Protein AF-A0A378VXR1-F1 (afdb_monomer_lite)

Secondary structure (DSSP, 8-state):
--HHHHHSTTGGG--EEEESSTTTHHHHTTTSSEEEEPPPTTS-SEEEEEETTEEEEEEESTTHHHHHHHHHHHHHHHHHHHHHHHHHHHHHHHHHHHHHS--

Foldseek 3Di:
DPVLCVQFPPCVVAFEEEAAAPPCQLVVCLVGQKYWHAHHPPDAGWIFIDHNNHGDDIDHDDCVPVVSVVVVVVCRCVPRVVVVVVVVVVVVVVVVVVVVPPD

pLDDT: mean 81.15, std 12.48, range [47.5, 95.25]

Structure (mmCIF, N/CA/C/O backbone):
data_AF-A0A378VXR1-F1
#
_entry.id   AF-A0A378VXR1-F1
#
loop_
_atom_site.group_PDB
_atom_site.id
_atom_site.type_symbol
_atom_site.label_atom_id
_atom_site.label_alt_id
_atom_site.label_comp_id
_atom_site.label_asym_id
_atom_site.label_entity_id
_atom_site.label_seq_id
_atom_site.pdbx_PDB_ins_code
_atom_site.Cartn_x
_atom_site.Cartn_y
_atom_site.Cartn_z
_atom_site.occupancy
_atom_site.B_iso_or_equiv
_atom_site.auth_seq_id
_atom_site.auth_comp_id
_atom_site.auth_asym_id
_atom_site.auth_atom_id
_atom_site.pdbx_PDB_model_num
ATOM 1 N N . MET A 1 1 ? -20.227 -10.262 0.522 1.00 50.53 1 MET A N 1
ATOM 2 C CA . MET A 1 1 ? -19.920 -9.090 1.377 1.00 50.53 1 MET A CA 1
ATOM 3 C C . MET A 1 1 ? -18.437 -9.121 1.710 1.00 50.53 1 MET A C 1
ATOM 5 O O . MET A 1 1 ? -17.939 -10.201 2.001 1.00 50.53 1 MET A O 1
ATOM 9 N N . SER A 1 2 ? -17.727 -7.995 1.616 1.00 68.81 2 SER A N 1
ATOM 10 C CA . SER A 1 2 ? -16.290 -7.913 1.911 1.00 68.81 2 SER A CA 1
ATOM 11 C C . SER A 1 2 ? -16.047 -8.075 3.414 1.00 68.81 2 SER A C 1
ATOM 13 O O . SER A 1 2 ? -16.461 -7.241 4.215 1.00 68.81 2 SER A O 1
ATOM 15 N N . ILE A 1 3 ? -15.376 -9.161 3.807 1.00 83.19 3 ILE A N 1
ATOM 16 C CA . ILE A 1 3 ? -15.133 -9.503 5.219 1.00 83.19 3 ILE A CA 1
ATOM 17 C C . ILE A 1 3 ? -14.359 -8.408 5.975 1.00 83.19 3 ILE A C 1
ATOM 19 O O . ILE A 1 3 ? -14.535 -8.234 7.177 1.00 83.19 3 ILE A O 1
ATOM 23 N N . TRP A 1 4 ? -13.574 -7.600 5.257 1.00 85.31 4 TRP A N 1
ATOM 24 C CA . TRP A 1 4 ? -12.831 -6.474 5.821 1.00 85.31 4 TRP A CA 1
ATOM 25 C C . TRP A 1 4 ? -13.724 -5.379 6.392 1.00 85.31 4 TRP A C 1
ATOM 27 O O . TRP A 1 4 ? -13.386 -4.845 7.436 1.00 85.31 4 TRP A O 1
ATOM 37 N N . ARG A 1 5 ? -14.891 -5.088 5.804 1.00 83.25 5 ARG A N 1
ATOM 38 C CA . ARG A 1 5 ? -15.786 -4.052 6.350 1.00 83.25 5 ARG A CA 1
ATOM 39 C C . ARG A 1 5 ? -16.315 -4.425 7.738 1.00 83.25 5 ARG A C 1
ATOM 41 O O . ARG A 1 5 ? -16.554 -3.561 8.572 1.00 83.25 5 ARG A O 1
ATOM 48 N N . THR A 1 6 ? -16.492 -5.723 7.988 1.00 83.50 6 THR A N 1
ATOM 49 C CA . THR A 1 6 ? -16.907 -6.244 9.296 1.00 83.50 6 THR A CA 1
ATOM 50 C C . THR A 1 6 ? -15.743 -6.284 10.286 1.00 83.50 6 THR A C 1
ATOM 52 O O . THR A 1 6 ? -15.936 -5.979 11.460 1.00 83.50 6 THR A O 1
ATOM 55 N N . LEU A 1 7 ? -14.547 -6.663 9.825 1.00 84.19 7 LEU A N 1
ATOM 56 C CA . LEU A 1 7 ? -13.359 -6.820 10.673 1.00 84.19 7 LEU A CA 1
ATOM 57 C C . LEU A 1 7 ? -12.611 -5.509 10.951 1.00 84.19 7 LEU A C 1
ATOM 59 O O . LEU A 1 7 ? -11.889 -5.430 11.936 1.00 84.19 7 LEU A O 1
ATOM 63 N N . TYR A 1 8 ? -12.768 -4.501 10.100 1.00 88.25 8 TYR A N 1
ATOM 64 C CA . TYR A 1 8 ? -12.013 -3.251 10.128 1.00 88.25 8 TYR A CA 1
ATOM 65 C C . TYR A 1 8 ? -12.951 -2.079 9.800 1.00 88.25 8 TYR A C 1
ATOM 67 O O . TYR A 1 8 ? -12.983 -1.609 8.663 1.00 88.25 8 TYR A O 1
ATOM 75 N N . PRO A 1 9 ? -13.765 -1.610 10.763 1.00 86.06 9 PRO A N 1
ATOM 76 C CA . PRO A 1 9 ? -14.662 -0.481 10.533 1.00 86.06 9 PRO A CA 1
ATOM 77 C C . PRO A 1 9 ? -13.888 0.762 10.077 1.00 86.06 9 PRO A C 1
ATOM 79 O O . PRO A 1 9 ? -12.905 1.141 10.717 1.00 86.06 9 PRO A O 1
ATOM 82 N N . GLY A 1 10 ? -14.335 1.395 8.990 1.00 87.19 10 GLY A N 1
ATOM 83 C CA . GLY A 1 10 ? -13.673 2.550 8.384 1.00 87.19 10 GLY A CA 1
ATOM 84 C C . GLY A 1 10 ? -12.731 2.192 7.234 1.00 87.19 10 GLY A C 1
ATOM 85 O O . GLY A 1 10 ? -12.325 3.090 6.506 1.00 87.19 10 GLY A O 1
ATOM 86 N N . VAL A 1 11 ? -12.419 0.908 7.011 1.00 90.19 11 VAL A N 1
ATOM 87 C CA . VAL A 1 11 ? -11.554 0.469 5.898 1.00 90.19 11 VAL A CA 1
ATOM 88 C C . VAL A 1 11 ? -12.122 0.834 4.524 1.00 90.19 11 VAL A C 1
ATOM 90 O O . VAL A 1 11 ? -11.385 0.896 3.550 1.00 90.19 11 VAL A O 1
ATOM 93 N N . GLU A 1 12 ? -13.423 1.110 4.423 1.00 88.44 12 GLU A N 1
ATOM 94 C CA . GLU A 1 12 ? -14.041 1.647 3.208 1.00 88.44 12 GLU A CA 1
ATOM 95 C C . GLU A 1 12 ? -13.479 3.009 2.768 1.00 88.44 12 GLU A C 1
ATOM 97 O O . GLU A 1 12 ? -13.686 3.390 1.620 1.00 88.44 12 GLU A O 1
ATOM 102 N N . SER A 1 13 ? -12.788 3.735 3.653 1.00 89.19 13 SER A N 1
ATOM 103 C CA . SER A 1 13 ? -12.122 4.996 3.321 1.00 89.19 13 SER A CA 1
ATOM 104 C C . SER A 1 13 ? -10.684 4.815 2.827 1.00 89.19 13 SER A C 1
ATOM 106 O O . SER A 1 13 ? -10.055 5.817 2.502 1.00 89.19 13 SER A O 1
ATOM 108 N N . LEU A 1 14 ? -10.152 3.585 2.831 1.00 91.81 14 LEU A N 1
ATOM 109 C CA . LEU A 1 14 ? -8.783 3.293 2.414 1.00 91.81 14 LEU A CA 1
ATOM 110 C C . LEU A 1 14 ? -8.625 3.502 0.905 1.00 91.81 14 LEU A C 1
ATOM 112 O O . LEU A 1 14 ? -9.284 2.835 0.104 1.00 91.81 14 LEU A O 1
ATOM 116 N N . ASN A 1 15 ? -7.682 4.354 0.522 1.00 91.75 15 ASN A N 1
ATOM 117 C CA . ASN A 1 15 ? -7.315 4.622 -0.860 1.00 91.75 15 ASN A CA 1
ATOM 118 C C . ASN A 1 15 ? -5.999 3.923 -1.204 1.00 91.75 15 ASN A C 1
ATOM 120 O O . ASN A 1 15 ? -4.955 4.213 -0.619 1.00 91.75 15 ASN A O 1
ATOM 124 N N . VAL A 1 16 ? -6.044 3.022 -2.189 1.00 90.81 16 VAL A N 1
ATOM 125 C CA . VAL A 1 16 ? -4.865 2.301 -2.689 1.00 90.81 16 VAL A CA 1
ATOM 126 C C . VAL A 1 16 ? -4.622 2.646 -4.155 1.00 90.81 16 VAL A C 1
ATOM 128 O O . VAL A 1 16 ? -5.524 2.499 -4.979 1.00 90.81 16 VAL A O 1
ATOM 131 N N . ALA A 1 17 ? -3.401 3.061 -4.495 1.00 90.62 17 ALA A N 1
ATOM 132 C CA . ALA A 1 17 ? -2.981 3.351 -5.866 1.00 90.62 17 ALA A CA 1
ATOM 133 C C . ALA A 1 17 ? -2.061 2.253 -6.428 1.00 90.62 17 ALA A C 1
ATOM 135 O O . ALA A 1 17 ? -1.106 1.824 -5.780 1.00 90.62 17 ALA A O 1
ATOM 136 N N . VAL A 1 18 ? -2.313 1.826 -7.667 1.00 89.12 18 VAL A N 1
ATOM 137 C CA . VAL A 1 18 ? -1.439 0.904 -8.407 1.00 89.12 18 VAL A CA 1
ATOM 138 C C . VAL A 1 18 ? -1.173 1.508 -9.776 1.00 89.12 18 VAL A C 1
ATOM 140 O O . VAL A 1 18 ? -2.072 1.562 -10.612 1.00 89.12 18 VAL A O 1
ATOM 143 N N . MET A 1 19 ? 0.058 1.964 -10.002 1.00 83.19 19 MET A N 1
ATOM 144 C CA . MET A 1 19 ? 0.434 2.661 -11.231 1.00 83.19 19 MET A CA 1
ATOM 145 C C . MET A 1 19 ? 1.400 1.828 -12.065 1.00 83.19 19 MET A C 1
ATOM 147 O O . MET A 1 19 ? 2.394 1.318 -11.556 1.00 83.19 19 MET A O 1
ATOM 151 N N . GLY A 1 20 ? 1.114 1.697 -13.362 1.00 75.19 20 GLY A N 1
ATOM 152 C CA . GLY A 1 20 ? 1.862 0.843 -14.294 1.00 75.19 20 GLY A CA 1
ATOM 153 C C . GLY A 1 20 ? 3.173 1.430 -14.831 1.00 75.19 20 GLY A C 1
ATOM 154 O O . GLY A 1 20 ? 3.773 0.831 -15.718 1.00 75.19 20 GLY A O 1
ATOM 155 N N . CYS A 1 21 ? 3.595 2.611 -14.366 1.00 70.50 21 CYS A N 1
ATOM 156 C CA . CYS A 1 21 ? 4.838 3.246 -14.798 1.00 70.50 21 CYS A CA 1
ATOM 157 C C . CYS A 1 21 ? 5.340 4.276 -13.769 1.00 70.50 21 CYS A C 1
ATOM 159 O O . CYS A 1 21 ? 4.557 5.028 -13.180 1.00 70.50 21 CYS A O 1
ATOM 161 N N . VAL A 1 22 ? 6.663 4.359 -13.597 1.00 61.22 22 VAL A N 1
ATOM 162 C CA . VAL A 1 22 ? 7.353 5.261 -12.652 1.00 61.22 22 VAL A CA 1
ATOM 163 C C . VAL A 1 22 ? 7.192 6.752 -12.996 1.00 61.22 22 VAL A C 1
ATOM 165 O O . VAL A 1 22 ? 7.433 7.595 -12.138 1.00 61.22 22 VAL A O 1
ATOM 168 N N . VAL A 1 23 ? 6.754 7.107 -14.209 1.00 58.44 23 VAL A N 1
ATOM 169 C CA . VAL A 1 23 ? 6.694 8.512 -14.663 1.00 58.44 23 VAL A CA 1
ATOM 170 C C . VAL A 1 23 ? 5.627 9.330 -13.916 1.00 58.44 23 VAL A C 1
ATOM 172 O O . VAL A 1 23 ? 5.915 10.445 -13.494 1.00 58.44 23 VAL A O 1
ATOM 175 N N . ASN A 1 24 ? 4.439 8.762 -13.672 1.00 61.38 24 ASN A N 1
ATOM 176 C CA . ASN A 1 24 ? 3.362 9.416 -12.902 1.00 61.38 24 ASN A CA 1
ATOM 177 C C . ASN A 1 24 ? 3.156 8.800 -11.507 1.00 61.38 24 ASN A C 1
ATOM 179 O O . ASN A 1 24 ? 2.618 9.445 -10.603 1.00 61.38 24 ASN A O 1
ATOM 183 N N . GLY A 1 25 ? 3.655 7.576 -11.300 1.00 61.44 25 GLY A N 1
ATOM 184 C CA . GLY A 1 25 ? 3.458 6.807 -10.074 1.00 61.44 25 GLY A CA 1
ATOM 185 C C . GLY A 1 25 ? 3.830 7.531 -8.769 1.00 61.44 25 GLY A C 1
ATOM 186 O O . GLY A 1 25 ? 3.038 7.469 -7.832 1.00 61.44 25 GLY A O 1
ATOM 187 N N . PRO A 1 26 ? 4.958 8.266 -8.663 1.00 62.41 26 PRO A N 1
ATOM 188 C CA . PRO A 1 26 ? 5.355 8.944 -7.427 1.00 62.41 26 PRO A CA 1
ATOM 189 C C . PRO A 1 26 ? 4.464 10.115 -6.999 1.00 62.41 26 PRO A C 1
ATOM 191 O O . PRO A 1 26 ? 4.494 10.470 -5.826 1.00 62.41 26 PRO A O 1
ATOM 194 N N . GLY A 1 27 ? 3.736 10.761 -7.914 1.00 72.31 27 GLY A N 1
ATOM 195 C CA . GLY A 1 27 ? 2.827 11.862 -7.575 1.00 72.31 27 GLY A CA 1
ATOM 196 C C . GLY A 1 27 ? 1.488 11.338 -7.066 1.00 72.31 27 GLY A C 1
ATOM 197 O O . GLY A 1 27 ? 1.026 11.726 -5.999 1.00 72.31 27 GLY A O 1
ATOM 198 N N . GLU A 1 28 ? 0.912 10.387 -7.796 1.00 69.94 28 GLU A N 1
ATOM 199 C CA . GLU A 1 28 ? -0.399 9.811 -7.489 1.00 69.94 28 GLU A CA 1
ATOM 200 C C . GLU A 1 28 ? -0.337 8.845 -6.294 1.00 69.94 28 GLU A C 1
ATOM 202 O O . GLU A 1 28 ? -1.217 8.866 -5.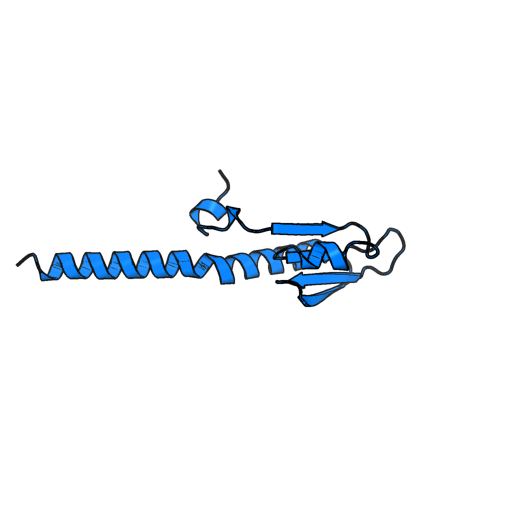437 1.00 69.94 28 GLU A O 1
ATOM 207 N N . SER A 1 29 ? 0.750 8.073 -6.156 1.00 69.69 29 SER A N 1
ATOM 208 C CA . SER A 1 29 ? 0.958 7.172 -5.007 1.00 69.69 29 SER A CA 1
ATOM 209 C C . SER A 1 29 ? 1.169 7.910 -3.687 1.00 69.69 29 SER A C 1
ATOM 211 O O . SER A 1 29 ? 1.034 7.300 -2.633 1.00 69.69 29 SER A O 1
ATOM 213 N N . LYS A 1 30 ? 1.506 9.207 -3.722 1.00 74.38 30 LYS A N 1
ATOM 214 C CA . LYS A 1 30 ? 1.610 10.039 -2.515 1.00 74.38 30 LYS A CA 1
ATOM 215 C C . LYS A 1 30 ? 0.275 10.600 -2.040 1.00 74.38 30 LYS A C 1
ATOM 217 O O . LYS A 1 30 ? 0.185 11.040 -0.901 1.00 74.38 30 LYS A O 1
ATOM 222 N N . LEU A 1 31 ? -0.718 10.651 -2.925 1.00 81.75 31 LEU A N 1
ATOM 223 C CA . LEU A 1 31 ? -2.064 11.117 -2.593 1.00 81.75 31 LEU A CA 1
ATOM 224 C C . LEU A 1 31 ? -2.932 9.986 -2.030 1.00 81.75 31 LEU A C 1
ATOM 226 O O . LEU A 1 31 ? -3.952 10.258 -1.407 1.00 81.75 31 LEU A O 1
ATOM 230 N N . ALA A 1 32 ? -2.533 8.736 -2.266 1.00 88.12 32 ALA A N 1
ATOM 231 C CA . ALA A 1 32 ? -3.148 7.558 -1.682 1.00 88.12 32 ALA A CA 1
ATOM 232 C C . ALA A 1 32 ? -2.565 7.255 -0.293 1.00 88.12 32 ALA A C 1
ATOM 234 O O . ALA A 1 32 ? -1.413 7.585 -0.004 1.00 88.12 32 ALA A O 1
ATOM 235 N N . ASP A 1 33 ? -3.346 6.555 0.530 1.00 91.38 33 ASP A N 1
ATOM 236 C CA . ASP A 1 33 ? -2.888 6.045 1.825 1.00 91.38 33 ASP A CA 1
ATOM 237 C C . ASP A 1 33 ? -1.763 5.018 1.616 1.00 91.38 33 ASP A C 1
ATOM 239 O O . ASP A 1 33 ? -0.757 5.013 2.324 1.00 91.38 33 ASP A O 1
ATOM 243 N N . ILE A 1 34 ? -1.901 4.182 0.579 1.00 93.62 34 ILE A N 1
ATOM 244 C CA . ILE A 1 34 ? -0.849 3.291 0.082 1.00 93.62 34 ILE A CA 1
ATOM 245 C C . ILE A 1 34 ? -0.784 3.352 -1.441 1.00 93.62 34 ILE A C 1
ATOM 247 O O . ILE A 1 34 ? -1.803 3.250 -2.119 1.00 93.62 34 ILE A O 1
ATOM 251 N N . GLY A 1 35 ? 0.422 3.415 -2.004 1.00 92.44 35 GLY A N 1
ATOM 252 C CA . GLY A 1 35 ? 0.614 3.342 -3.449 1.00 92.44 35 GLY A CA 1
ATOM 253 C C . GLY A 1 35 ? 1.849 2.558 -3.874 1.00 92.44 35 GLY A C 1
ATOM 254 O O . GLY A 1 35 ? 2.854 2.532 -3.167 1.00 92.44 35 GLY A O 1
ATOM 255 N N . ILE A 1 36 ? 1.786 1.926 -5.046 1.00 91.94 36 ILE A N 1
ATOM 256 C CA . ILE A 1 36 ? 2.923 1.254 -5.686 1.00 91.94 36 ILE A CA 1
ATOM 257 C C . ILE A 1 36 ? 3.098 1.728 -7.127 1.00 91.94 36 ILE A C 1
ATOM 259 O O . ILE A 1 36 ? 2.141 1.781 -7.903 1.00 91.94 36 ILE A O 1
ATOM 263 N N . SER A 1 37 ? 4.347 2.010 -7.498 1.00 90.38 37 SER A N 1
ATOM 264 C CA . SER A 1 37 ? 4.735 2.254 -8.890 1.00 90.38 37 SER A CA 1
ATOM 265 C C . SER A 1 37 ? 5.397 0.999 -9.443 1.00 90.38 37 SER A C 1
ATOM 267 O O . SER A 1 37 ? 6.495 0.649 -9.022 1.00 90.38 37 SER A O 1
ATOM 269 N N . LEU A 1 38 ? 4.734 0.308 -10.363 1.00 88.31 38 LEU A N 1
ATOM 270 C CA . LEU A 1 38 ? 5.268 -0.886 -11.008 1.00 88.31 38 LEU A CA 1
ATOM 271 C C . LEU A 1 38 ? 6.300 -0.517 -12.089 1.00 88.31 38 LEU A C 1
ATOM 273 O O . LEU A 1 38 ? 6.217 0.568 -12.677 1.00 88.31 38 LEU A O 1
ATOM 277 N N . PRO A 1 39 ? 7.267 -1.412 -12.358 1.00 84.00 39 PRO A N 1
ATOM 278 C CA . PRO A 1 39 ? 8.213 -1.234 -13.451 1.00 84.00 39 PRO A CA 1
ATOM 279 C C . PRO A 1 39 ? 7.501 -1.343 -14.805 1.00 84.00 39 PRO A C 1
ATOM 281 O O . PRO A 1 39 ? 6.570 -2.136 -14.972 1.00 84.00 39 PRO A O 1
ATOM 284 N N . GLY A 1 40 ? 7.970 -0.577 -15.786 1.00 82.00 40 GLY A N 1
ATOM 285 C CA . GLY A 1 40 ? 7.567 -0.719 -17.178 1.00 82.00 40 GLY A CA 1
ATOM 286 C C . GLY A 1 40 ? 8.104 -2.004 -17.815 1.00 82.00 40 GLY A C 1
ATOM 287 O O . GLY A 1 40 ? 8.992 -2.686 -17.295 1.00 82.00 40 GLY A O 1
ATOM 288 N N . THR A 1 41 ? 7.570 -2.354 -18.985 1.00 80.25 41 THR A N 1
ATOM 289 C CA . THR A 1 41 ? 8.033 -3.520 -19.749 1.00 80.25 41 THR A CA 1
ATOM 290 C C . THR A 1 41 ? 9.501 -3.355 -20.154 1.00 80.25 41 THR A C 1
ATOM 292 O O . THR A 1 41 ? 9.851 -2.402 -20.842 1.00 80.25 41 THR A O 1
ATOM 295 N N . GLY A 1 42 ? 10.355 -4.305 -19.757 1.00 78.88 42 GLY A N 1
ATOM 296 C CA . GLY A 1 42 ? 11.793 -4.286 -20.059 1.00 78.88 42 GLY A CA 1
ATOM 297 C C . GLY A 1 42 ? 12.650 -3.481 -19.074 1.00 78.88 42 GLY A C 1
ATOM 298 O O . GLY A 1 42 ? 13.867 -3.437 -19.237 1.00 78.88 42 GLY A O 1
ATOM 299 N N . GLU A 1 43 ? 12.047 -2.880 -18.046 1.00 79.00 43 GLU A N 1
ATOM 300 C CA . GLU A 1 43 ? 12.775 -2.212 -16.968 1.00 79.00 43 GLU A CA 1
ATOM 301 C C . GLU A 1 43 ? 13.206 -3.203 -15.878 1.00 79.00 43 GLU A C 1
ATOM 303 O O . GLU A 1 43 ? 12.671 -4.308 -15.744 1.00 79.00 43 GLU A O 1
ATOM 308 N N . THR A 1 44 ? 14.182 -2.802 -15.060 1.00 81.88 44 THR A N 1
ATOM 309 C CA . THR A 1 44 ? 14.570 -3.564 -13.867 1.00 81.88 44 TH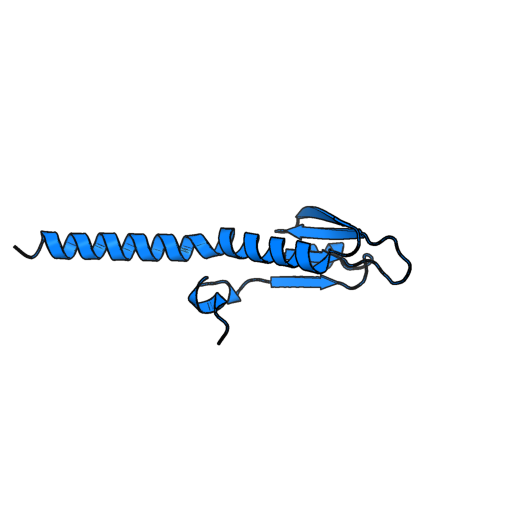R A CA 1
ATOM 310 C C . THR A 1 44 ? 13.337 -3.767 -12.976 1.00 81.88 44 THR A C 1
ATOM 312 O O . THR A 1 44 ? 12.641 -2.785 -12.716 1.00 81.88 44 THR A O 1
ATOM 315 N N . PRO A 1 45 ? 13.063 -4.986 -12.462 1.00 85.81 45 PRO A N 1
ATOM 316 C CA . PRO A 1 45 ? 11.862 -5.280 -11.684 1.00 85.81 45 PRO A CA 1
ATOM 317 C C . PRO A 1 45 ? 11.963 -4.678 -10.280 1.00 85.81 45 PRO A C 1
ATOM 319 O O . PRO A 1 45 ? 12.242 -5.373 -9.302 1.00 85.81 45 PRO A O 1
ATOM 322 N N . VAL A 1 46 ? 11.799 -3.362 -10.196 1.00 88.94 46 VAL A N 1
ATOM 323 C CA . VAL A 1 46 ? 11.819 -2.575 -8.967 1.00 88.94 46 VAL A CA 1
ATOM 324 C C . VAL A 1 46 ? 10.540 -1.761 -8.884 1.00 88.94 46 VAL A C 1
ATOM 326 O O . VAL A 1 46 ? 10.137 -1.127 -9.855 1.00 88.94 46 VAL A O 1
ATOM 329 N N . ALA A 1 47 ? 9.910 -1.772 -7.717 1.00 91.31 47 ALA A N 1
ATOM 330 C CA . ALA A 1 47 ? 8.663 -1.068 -7.487 1.00 91.31 47 ALA A CA 1
ATOM 331 C C . ALA A 1 47 ? 8.721 -0.313 -6.153 1.00 91.31 47 ALA A C 1
ATOM 333 O O . ALA A 1 47 ? 8.682 -0.941 -5.089 1.00 91.31 47 ALA A O 1
ATOM 334 N N . PRO A 1 48 ? 8.874 1.024 -6.158 1.00 91.75 48 PRO A N 1
ATOM 335 C CA . PRO A 1 48 ? 8.775 1.802 -4.935 1.00 91.75 48 PRO A CA 1
ATOM 336 C C . PRO A 1 48 ? 7.336 1.791 -4.411 1.00 91.75 48 PRO A C 1
ATOM 338 O O . PRO A 1 48 ? 6.380 1.963 -5.168 1.00 91.75 48 PRO A O 1
ATOM 341 N N . VAL A 1 49 ? 7.215 1.619 -3.098 1.00 92.94 49 VAL A N 1
ATOM 342 C CA . VAL A 1 49 ? 5.958 1.662 -2.352 1.00 92.94 49 VAL A CA 1
ATOM 343 C C . VAL A 1 49 ? 5.948 2.902 -1.470 1.00 92.94 49 VAL A C 1
ATOM 345 O O . VAL A 1 49 ? 6.926 3.209 -0.776 1.00 92.94 49 VAL A O 1
ATOM 348 N N . TYR A 1 50 ? 4.823 3.599 -1.501 1.00 92.06 50 TYR A N 1
ATOM 349 C CA . TYR A 1 50 ? 4.534 4.793 -0.730 1.00 92.06 50 TYR A CA 1
ATOM 350 C C . TYR A 1 50 ? 3.438 4.479 0.283 1.00 92.06 50 TYR A C 1
ATOM 352 O O . TYR A 1 50 ? 2.503 3.743 -0.025 1.00 92.06 50 TYR A O 1
ATOM 360 N N . VAL A 1 51 ? 3.586 5.011 1.489 1.00 92.56 51 VAL A N 1
ATOM 361 C CA . VAL A 1 51 ? 2.614 4.899 2.577 1.00 92.56 51 VAL A CA 1
ATOM 362 C C . VAL A 1 51 ? 2.485 6.286 3.189 1.00 92.56 51 VAL A C 1
ATOM 364 O O . VAL A 1 51 ? 3.507 6.901 3.489 1.00 92.56 51 VAL A O 1
ATOM 367 N N . ASP A 1 52 ? 1.259 6.787 3.317 1.00 91.88 52 ASP A N 1
ATOM 368 C CA . ASP A 1 52 ? 0.946 8.112 3.869 1.00 91.88 52 ASP A CA 1
ATOM 369 C C . ASP A 1 52 ? 1.762 9.251 3.215 1.00 91.88 52 ASP A C 1
ATOM 371 O O . ASP A 1 52 ? 2.260 10.162 3.876 1.00 91.88 52 ASP A O 1
ATOM 375 N N . GLY A 1 53 ? 1.962 9.186 1.893 1.00 88.12 53 GLY A N 1
ATOM 376 C CA . GLY A 1 53 ? 2.727 10.198 1.152 1.00 88.12 53 GLY A CA 1
ATOM 377 C C . GLY A 1 53 ? 4.254 10.043 1.188 1.00 88.12 53 GLY A C 1
ATOM 378 O O . GLY A 1 53 ? 4.967 10.770 0.485 1.00 88.12 53 GLY A O 1
ATOM 379 N N . GLU A 1 54 ? 4.787 9.075 1.934 1.00 89.25 54 GLU A N 1
ATOM 380 C CA . GLU A 1 54 ? 6.227 8.863 2.088 1.00 89.25 54 GLU A CA 1
ATOM 381 C C . GLU A 1 54 ? 6.698 7.552 1.460 1.00 89.25 54 GLU A C 1
ATOM 383 O O . GLU A 1 54 ? 6.020 6.527 1.498 1.00 89.25 54 GLU A O 1
ATOM 388 N N . ARG A 1 55 ? 7.906 7.552 0.880 1.00 90.62 55 ARG A N 1
ATOM 389 C CA . ARG A 1 55 ? 8.490 6.327 0.316 1.00 90.62 55 ARG A CA 1
ATOM 390 C C . ARG A 1 55 ? 8.915 5.398 1.451 1.00 90.62 55 ARG A C 1
ATOM 392 O O . ARG A 1 55 ? 9.898 5.678 2.133 1.00 90.62 55 ARG A O 1
ATOM 399 N N . LYS A 1 56 ? 8.236 4.260 1.584 1.00 91.44 56 LYS A N 1
ATOM 400 C CA . LYS A 1 56 ? 8.470 3.294 2.663 1.00 91.44 56 LYS A CA 1
ATOM 401 C C . LYS A 1 56 ? 9.527 2.254 2.307 1.00 91.44 56 LYS A C 1
ATOM 403 O O . LYS A 1 56 ? 10.464 2.033 3.067 1.00 91.44 56 LYS A O 1
ATOM 408 N N . VAL A 1 57 ? 9.373 1.604 1.156 1.00 93.94 57 VAL A N 1
ATOM 409 C CA . VAL A 1 57 ? 10.222 0.485 0.723 1.00 93.94 57 VAL A CA 1
ATOM 410 C C . VAL A 1 57 ? 10.293 0.438 -0.800 1.00 93.94 57 VAL A C 1
ATOM 412 O O . VAL A 1 57 ? 9.480 1.043 -1.492 1.00 93.94 57 VAL A O 1
ATOM 415 N N . THR A 1 58 ? 11.302 -0.240 -1.342 1.00 92.88 58 THR A N 1
ATOM 416 C CA . THR A 1 58 ? 11.358 -0.592 -2.767 1.00 92.88 58 THR A CA 1
ATOM 417 C C . THR A 1 58 ? 11.347 -2.104 -2.889 1.00 92.88 58 THR A C 1
ATOM 419 O O . THR A 1 58 ? 12.315 -2.752 -2.493 1.00 92.88 58 THR A O 1
ATOM 422 N N . LEU A 1 59 ? 10.260 -2.645 -3.428 1.00 93.25 59 LEU A N 1
ATOM 423 C CA . LEU A 1 59 ? 10.108 -4.072 -3.690 1.00 93.25 59 LEU A CA 1
ATOM 424 C C . LEU A 1 59 ? 10.896 -4.440 -4.944 1.00 93.25 59 LEU A C 1
ATOM 426 O O . LEU A 1 59 ? 11.025 -3.620 -5.858 1.00 93.25 59 LEU A O 1
ATOM 430 N N . LYS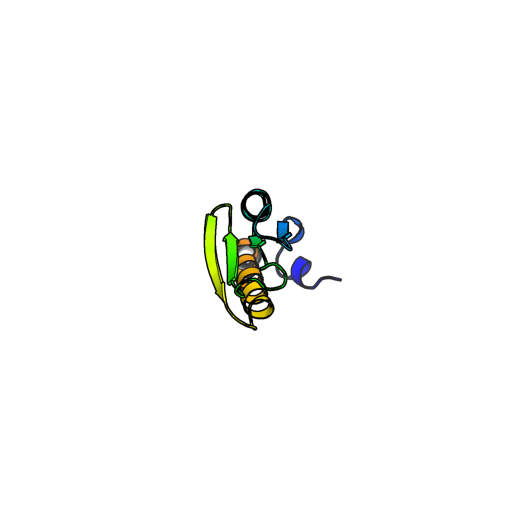 A 1 60 ? 11.456 -5.650 -4.985 1.00 92.19 60 LYS A N 1
ATOM 431 C CA . LYS A 1 60 ? 12.287 -6.103 -6.106 1.00 92.19 60 LYS A CA 1
ATOM 432 C C . LYS A 1 60 ? 12.014 -7.559 -6.456 1.00 92.19 60 LYS A C 1
ATOM 434 O O . LYS A 1 60 ? 11.736 -8.371 -5.583 1.00 92.19 60 LYS A O 1
ATOM 439 N N . GLY A 1 61 ? 12.194 -7.899 -7.728 1.00 86.19 61 GLY A N 1
ATOM 440 C CA . GLY A 1 61 ? 12.084 -9.274 -8.212 1.00 86.19 61 GLY A CA 1
ATOM 441 C C . GLY A 1 61 ? 10.642 -9.701 -8.482 1.00 86.19 61 GLY A C 1
ATOM 442 O O . GLY A 1 61 ? 9.787 -8.880 -8.797 1.00 86.19 61 GLY A O 1
ATOM 443 N N . ASN A 1 62 ? 10.376 -11.005 -8.397 1.00 85.44 62 ASN A N 1
ATOM 444 C CA . ASN A 1 62 ? 9.131 -11.591 -8.910 1.00 85.44 62 ASN A CA 1
ATOM 445 C C . ASN A 1 62 ? 7.968 -11.567 -7.903 1.00 85.44 62 ASN A C 1
ATOM 447 O O . ASN A 1 62 ? 6.824 -11.792 -8.291 1.00 85.44 62 ASN A O 1
ATOM 451 N N . ASN A 1 63 ? 8.238 -11.271 -6.628 1.00 89.56 63 ASN A N 1
ATOM 452 C CA . ASN A 1 63 ? 7.252 -11.352 -5.543 1.00 89.56 63 ASN A CA 1
ATOM 453 C C . ASN A 1 63 ? 6.611 -10.004 -5.176 1.00 89.56 63 ASN A C 1
ATOM 455 O O . ASN A 1 63 ? 5.910 -9.912 -4.169 1.00 89.56 63 ASN A O 1
ATOM 459 N N . ILE A 1 64 ? 6.777 -8.977 -6.018 1.00 91.06 64 ILE A N 1
ATOM 460 C CA . ILE A 1 64 ? 6.275 -7.613 -5.778 1.00 91.06 64 ILE A CA 1
ATOM 461 C C . ILE A 1 64 ? 4.787 -7.606 -5.399 1.00 91.06 64 ILE A C 1
ATOM 463 O O . ILE A 1 64 ? 4.402 -6.919 -4.460 1.00 91.06 64 ILE A O 1
ATOM 467 N N . ALA A 1 65 ? 3.953 -8.390 -6.088 1.00 90.00 65 ALA A N 1
ATOM 468 C CA . ALA A 1 65 ? 2.518 -8.438 -5.809 1.00 90.00 65 ALA A CA 1
ATOM 469 C C . ALA A 1 65 ? 2.212 -8.977 -4.401 1.00 90.00 65 ALA A C 1
ATOM 471 O O . ALA A 1 65 ? 1.434 -8.376 -3.663 1.00 90.00 65 ALA A O 1
ATOM 472 N N . SER A 1 66 ? 2.837 -10.090 -4.011 1.00 93.62 66 SER A N 1
ATOM 473 C CA . SER A 1 66 ? 2.629 -10.705 -2.695 1.00 93.62 66 SER A CA 1
ATOM 474 C C . SER A 1 66 ? 3.165 -9.830 -1.565 1.00 93.62 66 SER A C 1
ATOM 476 O O . SER A 1 66 ? 2.502 -9.675 -0.543 1.00 93.62 66 SER A O 1
ATOM 478 N N . GLU A 1 67 ? 4.336 -9.223 -1.758 1.00 94.69 67 GLU A N 1
ATOM 479 C CA . GLU A 1 67 ? 4.927 -8.302 -0.785 1.00 94.69 67 GLU A CA 1
ATOM 480 C C . GLU A 1 67 ? 4.084 -7.030 -0.632 1.00 94.69 67 GLU A C 1
ATOM 482 O O . GLU A 1 67 ? 3.852 -6.570 0.484 1.00 94.69 67 GLU A O 1
ATOM 487 N N . PHE A 1 68 ? 3.549 -6.495 -1.732 1.00 94.38 68 PHE A N 1
ATOM 488 C CA . PHE A 1 68 ? 2.665 -5.335 -1.682 1.00 94.38 68 PHE A CA 1
ATOM 489 C C . PHE A 1 68 ? 1.349 -5.635 -0.954 1.00 94.38 68 PHE A C 1
ATOM 491 O O . PHE A 1 68 ? 0.927 -4.851 -0.106 1.00 94.38 68 PHE A O 1
ATOM 498 N N . LEU A 1 69 ? 0.728 -6.789 -1.219 1.00 94.19 69 LEU A N 1
ATOM 499 C CA . LEU A 1 69 ? -0.475 -7.217 -0.497 1.00 94.19 69 LEU A CA 1
ATOM 500 C C . LEU A 1 69 ? -0.221 -7.347 1.009 1.00 94.19 69 LEU A C 1
ATOM 502 O O . LEU A 1 69 ? -1.054 -6.911 1.802 1.00 94.19 69 LEU A O 1
ATOM 506 N N . ALA A 1 70 ? 0.939 -7.875 1.410 1.00 95.25 70 ALA A N 1
ATOM 507 C CA . ALA A 1 70 ? 1.311 -7.968 2.820 1.00 95.25 70 ALA A CA 1
ATOM 508 C C . ALA A 1 70 ? 1.406 -6.584 3.488 1.00 95.25 70 ALA A C 1
ATOM 510 O O . ALA A 1 70 ? 0.907 -6.408 4.600 1.00 95.25 70 ALA A O 1
ATOM 511 N N . ILE A 1 71 ? 1.969 -5.591 2.791 1.00 94.69 71 ILE A N 1
ATOM 512 C CA . ILE A 1 71 ? 2.045 -4.202 3.275 1.00 94.69 71 ILE A CA 1
ATOM 513 C C . ILE A 1 71 ? 0.643 -3.601 3.437 1.00 94.69 71 ILE A C 1
ATOM 515 O O . ILE A 1 71 ? 0.352 -2.982 4.461 1.00 94.69 71 ILE A O 1
ATOM 519 N N . VAL A 1 72 ? -0.247 -3.809 2.460 1.00 94.25 72 VAL A N 1
ATOM 520 C CA . VAL A 1 72 ? -1.639 -3.337 2.539 1.00 94.25 72 VAL A CA 1
ATOM 521 C C . VAL A 1 72 ? -2.360 -3.973 3.728 1.00 94.25 72 VAL A C 1
ATOM 523 O O . VAL A 1 72 ? -3.008 -3.274 4.508 1.00 94.25 72 VAL A O 1
ATOM 526 N N . GLU A 1 73 ? -2.228 -5.286 3.916 1.00 93.38 73 GLU A N 1
ATOM 527 C CA . GLU A 1 73 ? -2.834 -5.978 5.055 1.00 93.38 73 GLU A CA 1
ATOM 528 C C . GLU A 1 73 ? -2.318 -5.472 6.404 1.00 93.38 73 GLU A C 1
ATOM 530 O O . GLU A 1 73 ? -3.097 -5.310 7.347 1.00 93.38 73 GLU A O 1
ATOM 535 N N . GLU A 1 74 ? -1.009 -5.253 6.522 1.00 93.94 74 GLU A N 1
ATOM 536 C CA . GLU A 1 74 ? -0.392 -4.733 7.741 1.00 93.94 74 GLU A CA 1
ATOM 537 C C . GLU A 1 74 ? -0.896 -3.323 8.062 1.00 93.94 74 GLU A C 1
ATOM 539 O O . GLU A 1 74 ? -1.251 -3.035 9.210 1.00 93.94 74 GLU A O 1
ATOM 544 N N . TYR A 1 75 ? -1.004 -2.465 7.048 1.00 94.00 75 TYR A N 1
ATOM 545 C CA . TYR A 1 75 ? -1.550 -1.121 7.199 1.00 94.00 75 TYR A CA 1
ATOM 546 C C . TYR A 1 75 ? -3.004 -1.152 7.660 1.00 94.00 75 TYR A C 1
ATOM 548 O O . TYR A 1 75 ? -3.368 -0.455 8.609 1.00 94.00 75 TYR A O 1
ATOM 556 N N . VAL A 1 76 ? -3.828 -2.015 7.059 1.00 92.12 76 VAL A N 1
ATOM 557 C CA . VAL A 1 76 ? -5.227 -2.183 7.464 1.00 92.12 76 VAL A CA 1
ATOM 558 C C . VAL A 1 76 ? -5.323 -2.614 8.927 1.00 92.12 76 VAL A C 1
ATOM 560 O O . VAL A 1 76 ? -6.044 -1.999 9.717 1.00 92.12 76 VAL A O 1
ATOM 563 N N . LYS A 1 77 ? -4.553 -3.635 9.320 1.00 90.94 77 LYS A N 1
ATOM 564 C CA . LYS A 1 77 ? -4.511 -4.131 10.705 1.00 90.94 77 LYS A CA 1
ATOM 565 C C . LYS A 1 77 ? -4.067 -3.039 11.682 1.00 90.94 77 LYS A C 1
ATOM 567 O O . LYS A 1 77 ? -4.652 -2.912 12.757 1.00 90.94 77 LYS A O 1
ATOM 572 N N . THR A 1 78 ? -3.076 -2.235 11.309 1.00 90.81 78 THR A N 1
ATOM 573 C CA . THR A 1 78 ? -2.490 -1.202 12.174 1.00 90.81 78 THR A CA 1
ATOM 574 C C . THR A 1 78 ? -3.409 0.006 12.355 1.00 90.81 78 THR A C 1
ATOM 576 O O . THR A 1 78 ? -3.588 0.473 13.486 1.00 90.81 78 THR A O 1
ATOM 579 N N . ASN A 1 79 ? -4.015 0.488 11.267 1.00 89.81 79 ASN A N 1
ATOM 580 C CA . ASN A 1 79 ? -4.803 1.721 11.262 1.00 89.81 79 ASN A CA 1
ATOM 581 C C . ASN A 1 79 ? -6.280 1.495 11.604 1.00 89.81 79 ASN A C 1
ATOM 583 O O . ASN A 1 79 ? -6.868 2.299 12.324 1.00 89.81 79 ASN A O 1
ATOM 587 N N . TYR A 1 80 ? -6.863 0.366 11.193 1.00 88.81 80 TYR A N 1
ATOM 588 C CA . TYR A 1 80 ? -8.289 0.081 11.399 1.00 88.81 80 TYR A CA 1
ATOM 589 C C . TYR A 1 80 ? -8.551 -1.024 12.436 1.00 88.81 80 TYR A C 1
ATOM 591 O O . TYR A 1 80 ? -9.659 -1.137 12.962 1.00 88.81 80 TYR A O 1
ATOM 599 N N . GLY A 1 81 ? -7.541 -1.820 12.809 1.00 82.25 81 GLY A N 1
ATOM 600 C CA . GLY A 1 81 ? -7.687 -2.872 13.827 1.00 82.25 81 GLY A CA 1
ATOM 601 C C . GLY A 1 81 ? -7.876 -2.346 15.257 1.00 82.25 81 GLY A C 1
ATOM 602 O O . GLY A 1 81 ? -8.529 -2.994 16.080 1.00 82.25 81 GLY A O 1
ATOM 603 N N . LYS A 1 82 ? -7.374 -1.141 15.568 1.00 76.19 82 LYS A N 1
ATOM 604 C CA . LYS A 1 82 ? -7.537 -0.516 16.897 1.00 76.19 82 LYS A CA 1
ATOM 605 C C . LYS A 1 82 ? -8.993 -0.168 17.207 1.00 76.19 82 LYS A C 1
ATOM 607 O O . LYS A 1 82 ? -9.411 -0.293 18.357 1.00 76.19 82 LYS A O 1
ATOM 612 N N . THR A 1 83 ? -9.775 0.199 16.193 1.00 68.31 83 THR A N 1
ATOM 613 C CA . THR A 1 83 ? -11.203 0.518 16.330 1.00 68.31 83 THR A CA 1
ATOM 614 C C . THR A 1 83 ? -11.986 -0.670 16.885 1.00 68.31 83 THR A C 1
ATOM 616 O O . THR A 1 83 ? -12.806 -0.506 17.786 1.00 68.31 83 THR A O 1
ATOM 619 N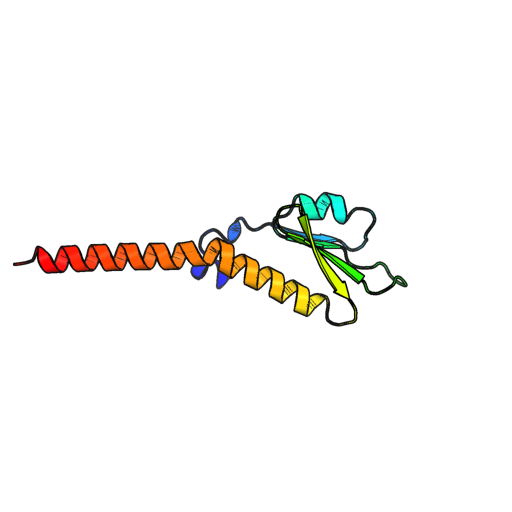 N . VAL A 1 84 ? -11.671 -1.888 16.434 1.00 67.25 84 VAL A N 1
ATOM 620 C CA . VAL A 1 84 ? -12.302 -3.110 16.952 1.00 67.25 84 VAL A CA 1
ATOM 621 C C . VAL A 1 84 ? -11.914 -3.373 18.404 1.00 67.25 84 VAL A C 1
ATOM 623 O O . VAL A 1 84 ? -12.786 -3.634 19.232 1.00 67.25 84 VAL A O 1
ATOM 626 N N . LEU A 1 85 ? -10.627 -3.263 18.745 1.00 68.81 85 LEU A N 1
ATOM 627 C CA . LEU A 1 85 ? -10.165 -3.477 20.120 1.00 68.81 85 LEU A CA 1
ATOM 628 C C . LEU A 1 85 ? -10.779 -2.470 21.100 1.00 68.81 85 LEU A C 1
ATOM 630 O O . LEU A 1 85 ? -11.177 -2.853 22.201 1.00 68.81 85 LEU A O 1
ATOM 634 N N . ASN A 1 86 ? -10.899 -1.205 20.701 1.00 68.94 86 ASN A N 1
ATOM 635 C CA . ASN A 1 86 ? -11.522 -0.170 21.523 1.00 68.94 86 ASN A CA 1
ATOM 636 C C . ASN A 1 86 ? -13.029 -0.418 21.690 1.00 68.94 86 ASN A C 1
ATOM 638 O O . ASN A 1 86 ? -13.521 -0.408 22.818 1.00 68.94 86 ASN A O 1
ATOM 642 N N . ALA A 1 87 ? -13.740 -0.772 20.613 1.00 68.06 87 ALA A N 1
ATOM 643 C CA . ALA A 1 87 ? -15.161 -1.116 20.678 1.00 68.06 87 ALA A CA 1
ATOM 644 C C . ALA A 1 87 ? -15.440 -2.329 21.591 1.00 68.06 87 ALA A C 1
ATOM 646 O O . ALA A 1 87 ? -16.442 -2.356 22.315 1.00 68.06 87 ALA A O 1
ATOM 647 N N . ILE A 1 88 ? -14.5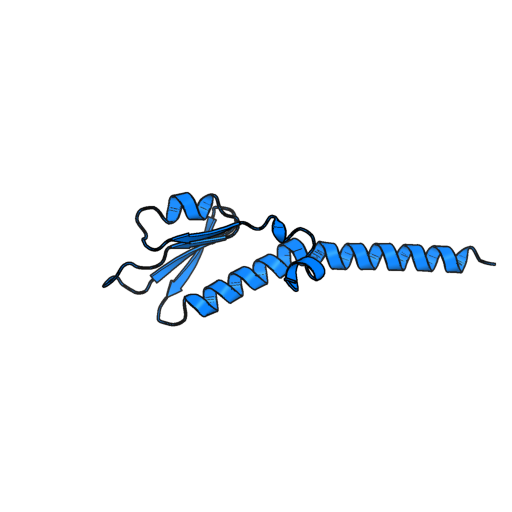52 -3.331 21.594 1.00 70.44 88 ILE A N 1
ATOM 648 C CA . ILE A 1 88 ? -14.645 -4.492 22.493 1.00 70.44 88 ILE A CA 1
ATOM 649 C C . ILE A 1 88 ? -14.398 -4.073 23.949 1.00 70.44 88 ILE A C 1
ATOM 651 O O . ILE A 1 88 ? -15.181 -4.444 24.827 1.00 70.44 88 ILE A O 1
ATOM 655 N N . LYS A 1 89 ? -13.359 -3.271 24.221 1.00 72.00 89 LYS A N 1
ATOM 656 C CA . LYS A 1 89 ? -13.052 -2.779 25.577 1.00 72.00 89 LYS A CA 1
ATOM 657 C C . LYS A 1 89 ? -14.202 -1.960 26.170 1.00 72.00 89 LYS A C 1
ATOM 659 O O . LYS A 1 89 ? -14.582 -2.192 27.317 1.00 72.00 89 LYS A O 1
ATOM 664 N N . GLU A 1 90 ? -14.809 -1.069 25.389 1.00 71.31 90 GLU A N 1
ATOM 665 C CA . GLU A 1 90 ? -15.956 -0.260 25.825 1.00 71.31 90 GLU A CA 1
ATOM 666 C C . GLU A 1 90 ? -17.204 -1.100 26.124 1.00 71.31 90 GLU A C 1
ATOM 668 O O . GLU A 1 90 ? -17.908 -0.851 27.107 1.00 71.31 90 GLU A O 1
ATOM 673 N N . LYS A 1 91 ? -17.499 -2.117 25.302 1.00 70.69 91 LYS A N 1
ATOM 674 C CA . LYS A 1 91 ? -18.606 -3.049 25.575 1.00 70.69 91 LYS A CA 1
ATOM 675 C C . LYS A 1 91 ? -18.351 -3.877 26.834 1.00 70.69 91 LYS A C 1
ATOM 677 O O . LYS A 1 91 ? -19.265 -4.034 27.641 1.00 70.69 91 LYS A O 1
ATOM 682 N N . SER A 1 92 ? -17.126 -4.364 27.027 1.00 73.06 92 SER A N 1
ATOM 683 C CA . SER A 1 92 ? -16.765 -5.169 28.198 1.00 73.06 92 SER A CA 1
ATOM 684 C C . SER A 1 92 ? -16.809 -4.355 29.497 1.00 73.06 92 SER A C 1
ATOM 686 O O . SER A 1 92 ? -17.301 -4.846 30.512 1.00 73.06 92 SER A O 1
ATOM 688 N N . SER A 1 93 ? -16.365 -3.093 29.464 1.00 70.06 93 SER A N 1
ATOM 689 C CA . SER A 1 93 ? -16.452 -2.176 30.608 1.00 70.06 93 SER A CA 1
ATOM 690 C C . SER A 1 93 ? -17.907 -1.854 30.973 1.00 70.06 93 SER A C 1
ATOM 692 O O . SER A 1 93 ? -18.290 -1.972 32.138 1.00 70.06 93 SER A O 1
ATOM 694 N N . ARG A 1 94 ? -18.759 -1.563 29.978 1.00 68.12 94 ARG A N 1
ATOM 695 C CA . ARG A 1 94 ? -20.198 -1.352 30.210 1.00 68.12 94 ARG A CA 1
ATOM 696 C C . ARG A 1 94 ? -20.883 -2.587 30.788 1.00 68.12 94 ARG A C 1
ATOM 698 O O . ARG A 1 94 ? -21.637 -2.455 31.743 1.00 68.12 94 ARG A 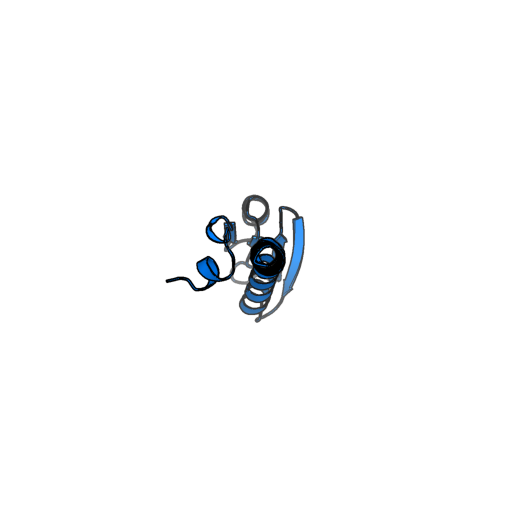O 1
ATOM 705 N N . TYR A 1 95 ? -20.604 -3.783 30.270 1.00 63.06 95 TYR A N 1
ATOM 706 C CA . TYR A 1 95 ? -21.201 -5.018 30.795 1.00 63.06 95 TYR A CA 1
ATOM 707 C C . TYR A 1 95 ? -20.808 -5.289 32.258 1.00 63.06 95 TYR A C 1
ATOM 709 O O . TYR A 1 95 ? -21.626 -5.768 33.043 1.00 63.06 95 TYR A O 1
ATOM 717 N N . SER A 1 96 ? -19.581 -4.930 32.649 1.00 63.28 96 SER A N 1
ATOM 718 C CA . SER A 1 96 ? -19.131 -5.027 34.041 1.00 63.28 96 SER A CA 1
ATOM 719 C C . SER A 1 96 ? -19.875 -4.056 34.968 1.00 63.28 96 SER A C 1
ATOM 721 O O . SER A 1 96 ? -20.241 -4.453 36.070 1.00 63.28 96 SER A O 1
ATOM 723 N N . LEU A 1 97 ? -20.151 -2.826 34.518 1.00 59.12 97 LEU A N 1
ATOM 724 C CA . LEU A 1 97 ? -20.916 -1.823 35.277 1.00 59.12 97 LEU A CA 1
ATOM 725 C C . LEU A 1 97 ? -22.378 -2.241 35.512 1.00 59.12 97 LEU A C 1
ATOM 727 O O . LEU A 1 97 ? -22.924 -2.006 36.589 1.00 59.12 97 LEU A O 1
ATOM 731 N N . TYR A 1 98 ? -23.013 -2.902 34.538 1.00 58.56 98 TYR A N 1
ATOM 732 C CA . TYR A 1 98 ? -24.368 -3.438 34.724 1.00 58.56 98 TYR A CA 1
ATOM 733 C C . TYR A 1 98 ? -24.414 -4.587 35.735 1.00 58.56 98 TYR A C 1
ATOM 735 O O . TYR A 1 98 ? -25.403 -4.722 36.446 1.00 58.56 98 TYR A O 1
ATOM 743 N N . LYS A 1 99 ? -23.354 -5.399 35.840 1.00 58.38 99 LYS A N 1
ATOM 744 C CA . LYS A 1 99 ? -23.284 -6.477 36.838 1.00 58.38 99 LYS A CA 1
ATOM 745 C C . LYS A 1 99 ? -23.071 -5.972 38.264 1.00 58.38 99 LYS A C 1
ATOM 747 O O . LYS A 1 99 ? -23.550 -6.617 39.187 1.00 58.38 99 LYS A O 1
ATOM 752 N N . THR A 1 100 ? -22.373 -4.855 38.459 1.00 59.12 100 THR A N 1
ATOM 753 C CA . THR A 1 100 ? -22.132 -4.298 39.801 1.00 59.12 100 THR A CA 1
ATOM 754 C C . THR A 1 100 ? -23.318 -3.513 40.357 1.00 59.12 100 THR A C 1
ATOM 756 O O . THR A 1 100 ? -23.452 -3.431 41.569 1.00 59.12 100 THR A O 1
ATOM 759 N N . ASN A 1 101 ? -24.192 -2.980 39.496 1.00 55.84 101 ASN A N 1
ATOM 760 C CA . ASN A 1 101 ? -25.377 -2.211 39.904 1.00 55.84 101 ASN A CA 1
ATOM 761 C C . ASN A 1 101 ? -26.674 -3.046 39.939 1.00 55.84 101 ASN A C 1
ATOM 763 O O . ASN A 1 101 ? -27.754 -2.483 40.091 1.00 55.84 101 ASN A O 1
ATOM 767 N N . ALA A 1 102 ? -26.586 -4.366 39.748 1.00 55.34 102 ALA A N 1
ATOM 768 C CA . ALA A 1 102 ? -27.728 -5.286 39.758 1.00 55.34 102 ALA A CA 1
ATOM 769 C C . ALA A 1 102 ? -27.956 -5.967 41.125 1.00 55.34 102 ALA A C 1
ATOM 771 O O . ALA A 1 102 ? -28.527 -7.057 41.169 1.00 55.34 102 ALA A O 1
ATOM 772 N N . VAL A 1 103 ? -27.499 -5.352 42.222 1.00 47.50 103 VAL A N 1
ATOM 773 C CA . VAL A 1 103 ? -27.661 -5.852 43.600 1.00 47.50 103 VAL A CA 1
ATOM 774 C C . VAL A 1 103 ? -28.344 -4.810 44.466 1.00 47.50 103 VAL A C 1
ATOM 776 O O . VAL A 1 103 ? -27.916 -3.638 44.392 1.00 47.50 103 VAL A O 1
#

Radius of gyration: 19.39 Å; chains: 1; bounding box: 42×24×64 Å

Organism: Neisseria gonorrhoeae (NCBI:txid485)

InterPro domains:
  IPR004588 4-hydroxy-3-methylbut-2-en-1-yl diphosphate synthase, bacterial-type [PTHR30454] (11-80)
  IPR045854 Nitrite and sulphite reductase 4Fe-4S domain-like superfamily [G3DSA:3.30.413.10] (1-84)
  IPR045854 Nitrite and sulphite reductase 4Fe-4S domain-like superfamily [SSF56014] (13-81)
  IPR058579 IspG, C-terminal domain [PF26540] (12-73)

Sequence (103 aa):
MSIWRTLYPGVESLNVAVMGCVVNGPGESKLADIGISLPGTGETPVAPVYVDGERKVTLKGNNIASEFLAIVEEYVKTNYGKTVLNAIKEKSSRYSLYKTNAV